Protein AF-A0A957NGY5-F1 (afdb_monomer)

Mean predicted aligned error: 12.96 Å

Solvent-accessible surface area (backbone atoms only — not comparable to full-atom values): 7485 Å² total; per-residue (Å²): 142,82,87,82,83,84,77,86,83,77,83,91,81,78,77,70,73,69,62,66,75,75,61,80,65,76,69,82,79,69,71,74,57,94,83,32,64,41,81,71,47,78,40,51,79,50,92,86,49,98,48,25,37,42,28,37,32,28,76,41,93,51,69,43,76,41,46,61,21,28,47,35,23,42,93,97,39,67,30,77,68,41,73,43,59,74,84,40,68,43,42,45,67,26,74,47,78,47,76,42,71,76,31,50,58,86,84,80,70,62,76,39,81,43,73,58,132

Foldseek 3Di:
DDDDDDDDDDDPPPPPVVVVVPPPPPDPQPQDDPPQKDFPDWAQDDPPDQWTKTKIFGQAQAKHFQAPKWKAFDDVDWDDIGRDDGPDIAGHRGMDMDTHHRRYDPPPTHMDIGTRD

Radius of gyration: 25.28 Å; Cα contacts (8 Å, |Δi|>4): 190; chains: 1; bounding box: 28×54×90 Å

Sequence (117 aa):
MTRAILRPLFTLLVLPLLLFLLTAQPAPASGPVPGEIFINEVLADPLTLSSEAVELYNATTGPIDLSGYWIDDIAAGGGTPQALPAGTVLAAGGHYVHQTNNLLNNGGDDVRLLSPD

pLDDT: mean 77.67, std 17.87, range [39.25, 97.38]

Nearest PDB structures (foldseek):
  3umn-assembly3_C  TM=6.481E-01  e=2.866E-02  Homo sapiens
  2kpw-assembly1_A  TM=6.444E-01  e=3.385E-02  Homo sapiens
  3jt0-assembly1_A  TM=6.410E-01  e=4.992E-02  Homo sapiens
  3jt0-assembly2_B  TM=6.627E-01  e=1.355E-01  Homo sapiens
  8cte-assembly1_X  TM=4.307E-01  e=1.740E+00  Homo sapiens

Secondary structure (DSSP, 8-state):
--PPPPPP-----S-SSSSGGG---PPP--PPPTTSEEEEEEESS-SS-SSEEEEEEE-SSS-EE-TT-EEESSTT-SS--EEPPTT-EE-TT-EEEEEESS-S-SSS---EEEPP-

Structure (mmCIF, N/CA/C/O backbone):
data_AF-A0A957NGY5-F1
#
_entry.id   AF-A0A957NGY5-F1
#
loop_
_atom_site.group_PDB
_atom_site.id
_atom_site.type_symbol
_atom_site.label_atom_id
_atom_site.label_alt_id
_atom_site.label_comp_id
_atom_site.label_asym_id
_atom_site.label_entity_id
_atom_site.label_seq_id
_atom_site.pdbx_PDB_ins_code
_atom_site.Cartn_x
_atom_site.Cartn_y
_atom_site.Cartn_z
_atom_site.occupancy
_atom_site.B_iso_or_equiv
_atom_site.auth_seq_id
_atom_site.auth_comp_id
_atom_site.auth_asym_id
_atom_site.auth_atom_id
_atom_site.pdbx_PDB_model_num
ATOM 1 N N . MET A 1 1 ? -15.340 38.005 71.214 1.00 49.22 1 MET A N 1
ATOM 2 C CA . MET A 1 1 ? -15.509 38.674 69.908 1.00 49.22 1 MET A CA 1
ATOM 3 C C . MET A 1 1 ? -14.536 38.036 68.929 1.00 49.22 1 MET A C 1
ATOM 5 O O . MET A 1 1 ? -13.352 38.316 69.024 1.00 49.22 1 MET A O 1
ATOM 9 N N . THR A 1 2 ? -15.004 37.163 68.034 1.00 39.25 2 THR A N 1
ATOM 10 C CA . THR A 1 2 ? -14.148 36.532 67.014 1.00 39.25 2 THR A CA 1
ATOM 11 C C . THR A 1 2 ? -14.924 36.523 65.703 1.00 39.25 2 THR A C 1
ATOM 13 O O . THR A 1 2 ? -15.937 35.839 65.594 1.00 39.25 2 THR A O 1
ATOM 16 N N . ARG A 1 3 ? -14.518 37.356 64.738 1.00 47.06 3 ARG A N 1
ATOM 17 C CA . ARG A 1 3 ? -15.134 37.418 63.403 1.00 47.06 3 ARG A CA 1
ATOM 18 C C . ARG A 1 3 ? -14.398 36.424 62.504 1.00 47.06 3 ARG A C 1
ATOM 20 O O . ARG A 1 3 ? -13.199 36.576 62.294 1.00 47.06 3 ARG A O 1
ATOM 27 N N . ALA A 1 4 ? -15.105 35.409 62.011 1.00 47.56 4 ALA A N 1
ATOM 28 C CA . ALA A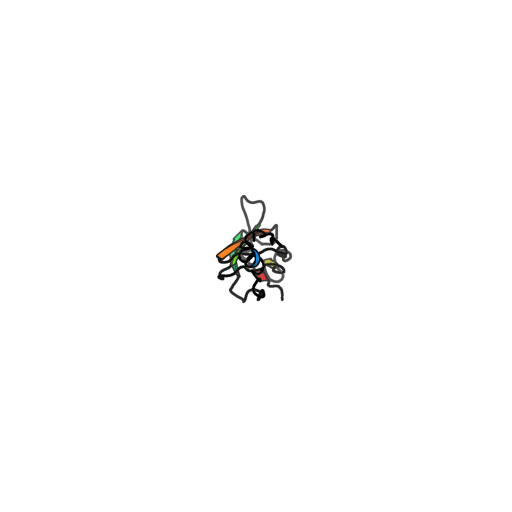 1 4 ? -14.583 34.458 61.036 1.00 47.56 4 ALA A CA 1
ATOM 29 C C . ALA A 1 4 ? -14.622 35.068 59.624 1.00 47.56 4 ALA A C 1
ATOM 31 O O . ALA A 1 4 ? -15.613 35.676 59.221 1.00 47.56 4 ALA A O 1
ATOM 32 N N . ILE A 1 5 ? -13.516 34.920 58.899 1.00 52.97 5 ILE A N 1
ATOM 33 C CA . ILE A 1 5 ? -13.301 35.391 57.529 1.00 52.97 5 ILE A CA 1
ATOM 34 C C . ILE A 1 5 ? -13.905 34.359 56.568 1.00 52.97 5 ILE A C 1
ATOM 36 O O . ILE A 1 5 ? -13.483 33.204 56.561 1.00 52.97 5 ILE A O 1
ATOM 40 N N . LEU A 1 6 ? -14.875 34.769 55.749 1.00 45.69 6 LEU A N 1
ATOM 41 C CA . LEU A 1 6 ? -15.425 33.950 54.667 1.00 45.69 6 LEU A CA 1
ATOM 42 C C . LEU A 1 6 ? -14.465 34.019 53.464 1.00 45.69 6 LEU A C 1
ATOM 44 O O . LEU A 1 6 ? -14.241 35.096 52.913 1.00 45.69 6 LEU A O 1
ATOM 48 N N . ARG A 1 7 ? -13.870 32.888 53.066 1.00 59.28 7 ARG A N 1
ATOM 49 C CA . ARG A 1 7 ? -13.093 32.772 51.818 1.00 59.28 7 ARG A CA 1
ATOM 50 C C . ARG A 1 7 ? -14.046 32.432 50.661 1.00 59.28 7 ARG A C 1
ATOM 52 O O . ARG A 1 7 ? -14.826 31.494 50.824 1.00 59.28 7 ARG A O 1
ATOM 59 N N . PRO A 1 8 ? -14.005 33.127 49.509 1.00 47.41 8 PRO A N 1
ATOM 60 C CA . PRO A 1 8 ? -14.845 32.775 48.371 1.00 47.41 8 PRO A CA 1
ATOM 61 C C . PRO A 1 8 ? -14.293 31.517 47.686 1.00 47.41 8 PRO A C 1
ATOM 63 O O . PRO A 1 8 ? -13.132 31.463 47.284 1.00 47.41 8 PRO A O 1
ATOM 66 N N . LEU A 1 9 ? -15.139 30.493 47.595 1.00 53.59 9 LEU A N 1
ATOM 67 C CA . LEU A 1 9 ? -14.883 29.234 46.905 1.00 53.59 9 LEU A CA 1
ATOM 68 C C . LEU A 1 9 ? -14.982 29.486 45.392 1.00 53.59 9 LEU A C 1
ATOM 70 O O . LEU A 1 9 ? -16.078 29.659 44.867 1.00 53.59 9 LEU A O 1
ATOM 74 N N . PHE A 1 10 ? -13.842 29.572 44.703 1.00 53.16 10 PHE A N 1
ATOM 75 C CA . PHE A 1 10 ? -13.795 29.698 43.244 1.00 53.16 10 PHE A CA 1
ATOM 76 C C . PHE A 1 10 ? -13.963 28.308 42.611 1.00 53.16 10 PHE A C 1
ATOM 78 O O . PHE A 1 10 ? -13.264 27.355 42.950 1.00 53.16 10 PHE A O 1
ATOM 85 N N . THR A 1 11 ? -14.946 28.211 41.730 1.00 53.94 11 THR A N 1
ATOM 86 C CA . THR A 1 11 ? -15.491 27.020 41.078 1.00 53.94 11 THR A CA 1
ATOM 87 C C . THR A 1 11 ? -14.434 26.184 40.348 1.00 53.94 11 THR A C 1
ATOM 89 O O . THR A 1 11 ? -13.850 26.628 39.363 1.00 53.94 11 THR A O 1
ATOM 92 N N . LEU A 1 12 ? -14.238 24.938 40.783 1.00 52.97 12 LEU A N 1
ATOM 93 C CA . LEU A 1 12 ? -13.411 23.933 40.107 1.00 52.97 12 LEU A CA 1
ATOM 94 C C . LEU A 1 12 ? -14.323 23.050 39.236 1.00 52.97 12 LEU A C 1
ATOM 96 O O . LEU A 1 12 ? -14.698 21.950 39.624 1.00 52.97 12 LEU A O 1
ATOM 100 N N . LEU A 1 13 ? -14.750 23.562 38.077 1.00 55.50 13 LEU A N 1
ATOM 101 C CA . LEU A 1 13 ? -15.596 22.815 37.134 1.00 55.50 13 LEU A CA 1
ATOM 102 C C . LEU A 1 13 ? -15.169 23.047 35.677 1.00 55.50 13 LEU A C 1
ATOM 104 O O . LEU A 1 13 ? -15.934 23.555 34.867 1.00 55.50 13 LEU A O 1
ATOM 108 N N . VAL A 1 14 ? -13.936 22.670 35.333 1.00 57.41 14 VAL A N 1
ATOM 109 C CA . VAL A 1 14 ? -13.510 22.532 33.921 1.00 57.41 14 VAL A CA 1
AT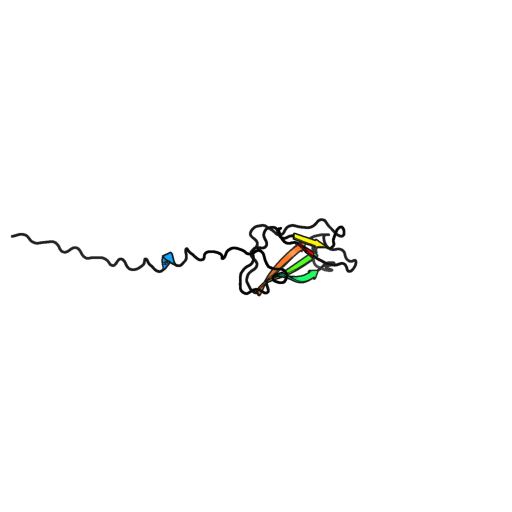OM 110 C C . VAL A 1 14 ? -12.763 21.208 33.682 1.00 57.41 14 VAL A C 1
ATOM 112 O O . VAL A 1 14 ? -12.164 21.003 32.635 1.00 57.41 14 VAL A O 1
ATOM 115 N N . LEU A 1 15 ? -12.784 20.277 34.644 1.00 53.78 15 LEU A N 1
ATOM 116 C CA . LEU A 1 15 ? -11.882 19.120 34.637 1.00 53.78 15 LEU A CA 1
ATOM 117 C C . LEU A 1 15 ? -12.472 17.719 34.357 1.00 53.78 15 LEU A C 1
ATOM 119 O O . LEU A 1 15 ? -11.758 16.764 34.644 1.00 53.78 15 LEU A O 1
ATOM 123 N N . PRO A 1 16 ? -13.675 17.511 33.771 1.00 52.69 16 PRO A N 1
ATOM 124 C CA . PRO A 1 16 ? -13.985 16.186 33.230 1.00 52.69 16 PRO A CA 1
ATOM 125 C C . PRO A 1 16 ? -13.913 16.111 31.697 1.00 52.69 16 PRO A C 1
ATOM 127 O O . PRO A 1 16 ? -13.771 15.014 31.169 1.00 52.69 16 PRO A O 1
ATOM 130 N N . LEU A 1 17 ? -13.946 17.230 30.958 1.00 49.94 17 LEU A N 1
ATOM 131 C CA . LEU A 1 17 ? -13.975 17.170 29.487 1.00 49.94 17 LEU A CA 1
ATOM 132 C C . LEU A 1 17 ? -12.590 16.930 28.858 1.00 49.94 17 LEU A C 1
ATOM 134 O O . LEU A 1 17 ? -12.498 16.386 27.763 1.00 49.94 17 LEU A O 1
ATOM 138 N N . LEU A 1 18 ? -11.507 17.258 29.570 1.00 49.28 18 LEU A N 1
ATOM 139 C CA . LEU A 1 18 ? -10.137 17.049 29.086 1.00 49.28 18 LEU A CA 1
ATOM 140 C C . LEU A 1 18 ? -9.616 15.617 29.321 1.00 49.28 18 LEU A C 1
ATOM 142 O O . LEU A 1 18 ? -8.617 15.230 28.725 1.00 49.28 18 LEU A O 1
ATOM 146 N N . LEU A 1 19 ? -10.294 14.806 30.145 1.00 49.00 19 LEU A N 1
ATOM 147 C CA . LEU A 1 19 ? -9.883 13.418 30.405 1.00 49.00 19 LEU A CA 1
ATOM 148 C C . LEU A 1 19 ? -10.452 12.422 29.375 1.00 49.00 19 LEU A C 1
ATOM 150 O O . LEU A 1 19 ? -9.924 11.324 29.226 1.00 49.00 19 LEU A O 1
ATOM 154 N N . PHE A 1 20 ? -11.479 12.814 28.612 1.00 51.16 20 PHE A N 1
ATOM 155 C CA . PHE A 1 20 ? -12.075 11.961 27.575 1.00 51.16 20 PHE A CA 1
ATOM 156 C C . PHE A 1 20 ? -11.277 11.951 26.257 1.00 51.16 20 PHE A C 1
ATOM 158 O O . PHE A 1 20 ? -11.412 11.020 25.473 1.00 51.16 20 PHE A O 1
ATOM 165 N N . LEU A 1 21 ? -10.395 12.936 26.029 1.00 49.00 21 LEU A N 1
ATOM 166 C CA . LEU A 1 21 ? -9.490 12.952 24.868 1.00 49.00 21 LEU A CA 1
ATOM 167 C C . LEU A 1 21 ? -8.204 12.128 25.064 1.00 49.00 21 LEU A C 1
ATOM 169 O O . LEU A 1 21 ? -7.444 11.983 24.112 1.00 49.00 21 LEU A O 1
ATOM 173 N N . LEU A 1 22 ? -7.950 11.572 26.257 1.00 50.50 22 LEU A N 1
ATOM 174 C CA . LEU A 1 22 ? -6.711 10.830 26.548 1.00 50.50 22 LEU A CA 1
ATOM 175 C C . LEU A 1 22 ? -6.869 9.299 26.500 1.00 50.50 22 LEU A C 1
ATOM 177 O O . LEU A 1 22 ? -5.916 8.576 26.766 1.00 50.50 22 LEU A O 1
ATOM 181 N N . THR A 1 23 ? -8.053 8.782 26.161 1.00 47.09 23 THR A N 1
ATOM 182 C CA . THR A 1 23 ? -8.285 7.327 26.076 1.00 47.09 23 THR A CA 1
ATOM 183 C C . THR A 1 23 ? -9.027 6.907 24.815 1.00 47.09 23 THR A C 1
ATOM 185 O O . THR A 1 23 ? -9.749 5.912 24.835 1.00 47.09 23 THR A O 1
ATOM 188 N N . ALA A 1 24 ? -8.801 7.583 23.679 1.00 52.91 24 ALA A N 1
ATOM 189 C CA . ALA A 1 24 ? -8.954 6.898 22.395 1.00 52.91 24 ALA A CA 1
ATOM 190 C C . ALA A 1 24 ? -7.890 5.789 22.347 1.00 52.91 24 ALA A C 1
ATOM 192 O O . ALA A 1 24 ? -6.824 5.942 21.761 1.00 52.91 24 ALA A O 1
ATOM 193 N N . GLN A 1 25 ? -8.140 4.717 23.096 1.00 57.62 25 GLN A N 1
ATOM 194 C CA . GLN A 1 25 ? -7.333 3.525 23.124 1.00 57.62 25 GLN A CA 1
ATOM 195 C C . GLN A 1 25 ? -7.476 2.947 21.722 1.00 57.62 25 GLN A C 1
ATOM 197 O O . GLN A 1 25 ? -8.604 2.600 21.352 1.00 57.62 25 GLN A O 1
ATOM 202 N N . PRO A 1 26 ? -6.402 2.893 20.914 1.00 56.94 26 PRO A N 1
ATOM 203 C CA . PRO A 1 26 ? -6.473 2.128 19.688 1.00 56.94 26 PRO A CA 1
ATOM 204 C C . PRO A 1 26 ? -6.935 0.728 20.092 1.00 56.94 26 PRO A C 1
ATOM 206 O O . PRO A 1 26 ? -6.388 0.127 21.023 1.00 56.94 26 PRO A O 1
ATOM 209 N N . ALA A 1 27 ? -8.014 0.258 19.463 1.00 59.69 27 ALA A N 1
ATOM 210 C CA . ALA A 1 27 ? -8.394 -1.140 19.572 1.00 59.69 27 ALA A CA 1
ATOM 211 C C . ALA A 1 27 ? -7.138 -1.978 19.280 1.00 59.69 27 ALA A C 1
ATOM 213 O O . ALA A 1 27 ? -6.307 -1.528 18.481 1.00 59.69 27 ALA A O 1
ATOM 214 N N . PRO A 1 28 ? -6.948 -3.140 19.934 1.00 51.44 28 PRO A N 1
ATOM 215 C CA . PRO A 1 28 ? -5.853 -4.021 19.561 1.00 51.44 28 PRO A CA 1
ATOM 216 C C . PRO A 1 28 ? -5.904 -4.180 18.043 1.00 51.44 28 PRO A C 1
ATOM 218 O O . PRO A 1 28 ? -6.946 -4.562 17.511 1.00 51.44 28 PRO A O 1
ATOM 221 N N . ALA A 1 29 ? -4.825 -3.785 17.366 1.00 54.47 29 ALA A N 1
ATOM 222 C CA . ALA A 1 29 ? -4.685 -3.957 15.935 1.00 54.47 29 ALA A CA 1
ATOM 223 C C . ALA A 1 29 ? -4.634 -5.466 15.690 1.00 54.47 29 ALA A C 1
ATOM 225 O O . ALA A 1 29 ? -3.572 -6.080 15.707 1.00 54.47 29 ALA A O 1
ATOM 226 N N . SER A 1 30 ? -5.800 -6.095 15.554 1.00 53.31 30 SER A N 1
ATOM 227 C CA . SER A 1 30 ? -5.897 -7.306 14.763 1.00 53.31 30 SER A CA 1
ATOM 228 C C . SER A 1 30 ? -5.407 -6.884 13.388 1.00 53.31 30 SER A C 1
ATOM 230 O O . SER A 1 30 ? -6.050 -6.049 12.751 1.00 53.31 30 SER A O 1
ATOM 232 N N . GLY A 1 31 ? -4.222 -7.359 12.994 1.00 54.22 31 GLY A N 1
ATOM 233 C CA . GLY A 1 31 ? -3.748 -7.178 11.628 1.00 54.22 31 GLY A CA 1
ATOM 234 C C . GLY A 1 31 ? -4.876 -7.579 10.678 1.00 54.22 31 GLY A C 1
ATOM 235 O O . GLY A 1 31 ? -5.627 -8.504 11.019 1.00 54.22 31 GLY A O 1
ATOM 236 N N . PRO A 1 32 ? -5.081 -6.855 9.570 1.00 55.28 32 PRO A N 1
ATOM 237 C CA . PRO A 1 32 ? -6.281 -7.046 8.795 1.00 55.28 32 PRO A CA 1
ATOM 238 C C . PRO A 1 32 ? -6.490 -8.493 8.393 1.00 55.28 32 PRO A C 1
ATOM 240 O O . PRO A 1 32 ? -5.593 -9.150 7.857 1.00 55.28 32 PRO A O 1
ATOM 243 N N . VAL A 1 33 ? -7.692 -8.988 8.671 1.00 63.16 33 VAL A N 1
ATOM 244 C CA . VAL A 1 33 ? -8.132 -10.308 8.228 1.00 63.16 33 VAL A CA 1
ATOM 245 C C . VAL A 1 33 ? -8.068 -10.329 6.692 1.00 63.16 33 VAL A C 1
ATOM 247 O O . VAL A 1 33 ? -8.352 -9.304 6.060 1.00 63.16 33 VAL A O 1
ATOM 250 N N . PRO A 1 34 ? -7.703 -11.455 6.045 1.00 63.53 34 PRO A N 1
ATOM 251 C CA . PRO A 1 34 ? -7.786 -11.559 4.592 1.00 63.53 34 PRO A CA 1
ATOM 252 C C . PRO A 1 34 ? -9.142 -11.053 4.075 1.00 63.53 34 PRO A C 1
ATOM 254 O O . PRO A 1 34 ? -10.190 -11.548 4.490 1.00 63.53 34 PRO A O 1
ATOM 257 N N . GLY A 1 35 ? -9.113 -10.050 3.193 1.00 69.62 35 GLY A N 1
ATOM 258 C CA . GLY A 1 35 ? -10.311 -9.371 2.682 1.00 69.62 35 GLY A CA 1
ATOM 259 C C . GLY A 1 35 ? -10.652 -8.022 3.332 1.00 69.62 35 GLY A C 1
ATOM 260 O O . GLY A 1 35 ? -11.705 -7.472 3.023 1.00 69.62 35 GLY A O 1
ATOM 261 N N . GLU A 1 36 ? -9.805 -7.470 4.203 1.00 86.69 36 GLU A N 1
ATOM 262 C CA . GLU A 1 36 ? -10.000 -6.122 4.771 1.00 86.69 36 GLU A CA 1
ATOM 263 C C . GLU A 1 36 ? -9.291 -5.007 3.982 1.00 86.69 36 GLU A C 1
ATOM 265 O O . GLU A 1 36 ? -9.830 -3.903 3.854 1.00 86.69 36 GLU A O 1
ATOM 270 N N . ILE A 1 37 ? -8.111 -5.306 3.423 1.00 92.38 37 ILE A N 1
ATOM 271 C CA . ILE A 1 37 ? -7.391 -4.432 2.489 1.00 92.38 37 ILE A CA 1
ATOM 272 C C . ILE A 1 37 ? -7.481 -5.026 1.084 1.00 92.38 37 ILE A C 1
ATOM 274 O O . ILE A 1 37 ? -7.183 -6.204 0.880 1.00 92.38 37 ILE A O 1
ATOM 278 N N . PHE A 1 38 ? -7.827 -4.187 0.114 1.00 93.12 38 PHE A N 1
ATOM 279 C CA . PHE A 1 38 ? -7.866 -4.530 -1.303 1.00 93.12 38 PHE A CA 1
ATOM 280 C C . PHE A 1 38 ? -6.816 -3.744 -2.076 1.00 93.12 38 PHE A C 1
ATOM 282 O O . PHE A 1 38 ? -6.589 -2.573 -1.784 1.00 93.12 38 PHE A O 1
ATOM 289 N N . ILE A 1 39 ? -6.228 -4.360 -3.099 1.00 93.25 39 ILE A N 1
ATOM 290 C CA . ILE A 1 39 ? -5.565 -3.610 -4.168 1.00 93.25 39 ILE A CA 1
ATOM 291 C C . ILE A 1 39 ? -6.681 -3.034 -5.045 1.00 93.25 39 ILE A C 1
ATOM 293 O O . ILE A 1 39 ? -7.433 -3.793 -5.655 1.00 93.25 39 ILE A O 1
ATOM 297 N N . ASN A 1 40 ? -6.830 -1.711 -5.044 1.00 94.94 40 ASN A N 1
ATOM 298 C CA . ASN A 1 40 ? -7.890 -1.015 -5.770 1.00 94.94 40 ASN A CA 1
ATOM 299 C C . ASN A 1 40 ? -7.455 -0.639 -7.191 1.00 94.94 40 ASN A C 1
ATOM 301 O O . ASN A 1 40 ? -8.201 -0.859 -8.141 1.00 94.94 40 ASN A O 1
ATOM 305 N N . GLU A 1 41 ? -6.235 -0.117 -7.343 1.00 92.88 41 GLU A N 1
ATOM 306 C CA . GLU A 1 41 ? -5.682 0.289 -8.638 1.00 92.88 41 GLU A CA 1
ATOM 307 C C . GLU A 1 41 ? -4.208 -0.099 -8.759 1.00 92.88 41 GLU A C 1
ATOM 309 O O . GLU A 1 41 ? -3.467 -0.127 -7.774 1.00 92.88 41 GLU A O 1
ATOM 314 N N . VAL A 1 42 ? -3.779 -0.378 -9.990 1.00 91.06 42 VAL A N 1
ATOM 315 C CA . VAL A 1 42 ? -2.388 -0.676 -10.338 1.00 91.06 42 VAL A CA 1
ATOM 316 C C . VAL A 1 42 ? -2.010 0.135 -11.571 1.00 91.06 42 VAL A C 1
ATOM 318 O O . VAL A 1 42 ? -2.718 0.127 -12.579 1.00 91.06 42 VAL A O 1
ATOM 321 N N . LEU A 1 43 ? -0.868 0.809 -11.496 1.00 90.44 43 LEU A N 1
ATOM 322 C CA . LEU A 1 43 ? -0.265 1.568 -12.579 1.00 90.44 43 LEU A CA 1
ATOM 323 C C . LEU A 1 43 ? 1.149 1.033 -12.828 1.00 90.44 43 LEU A C 1
ATOM 325 O O . LEU A 1 43 ? 2.099 1.485 -12.195 1.00 90.44 43 LEU A O 1
ATOM 329 N N . ALA A 1 44 ? 1.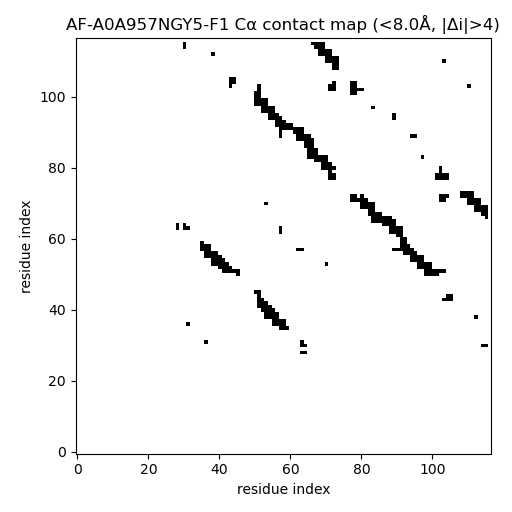267 0.063 -13.736 1.00 86.94 44 ALA A N 1
ATOM 330 C CA . ALA A 1 44 ? 2.529 -0.620 -14.039 1.00 86.94 44 ALA A CA 1
ATOM 331 C C . ALA A 1 44 ? 3.368 0.057 -15.142 1.00 86.94 44 ALA A C 1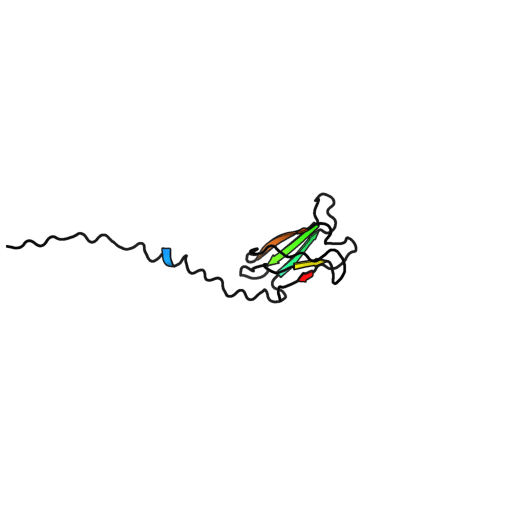
ATOM 333 O O . ALA A 1 44 ? 4.587 0.025 -15.091 1.00 86.94 44 ALA A O 1
ATOM 334 N N . ASP A 1 45 ? 2.738 0.688 -16.139 1.00 83.94 45 ASP A N 1
ATOM 335 C CA . ASP A 1 45 ? 3.448 1.351 -17.250 1.00 83.94 45 ASP A CA 1
ATOM 336 C C . ASP A 1 45 ? 2.894 2.767 -17.486 1.00 83.94 45 ASP A C 1
ATOM 338 O O . ASP A 1 45 ? 2.070 3.006 -18.379 1.00 83.94 45 ASP A O 1
ATOM 342 N N . PRO A 1 46 ? 3.242 3.725 -16.612 1.00 78.44 46 PRO A N 1
ATOM 343 C CA . PRO A 1 46 ? 2.773 5.091 -16.749 1.00 78.44 46 PRO A CA 1
ATOM 344 C C . PRO A 1 46 ? 3.428 5.811 -17.936 1.00 78.44 46 PRO A C 1
ATOM 346 O O . PRO A 1 46 ? 4.612 6.129 -17.928 1.00 78.44 46 PRO A O 1
ATOM 349 N N . LEU A 1 47 ? 2.616 6.214 -18.917 1.00 72.56 47 LEU A N 1
ATOM 350 C CA . LEU A 1 47 ? 3.084 7.010 -20.063 1.00 72.56 47 LEU A CA 1
ATOM 351 C C . LEU A 1 47 ? 3.604 8.408 -19.678 1.00 72.56 47 LEU A C 1
ATOM 353 O O . LEU A 1 47 ? 4.420 8.988 -20.392 1.00 72.56 47 LEU A O 1
ATOM 357 N N . THR A 1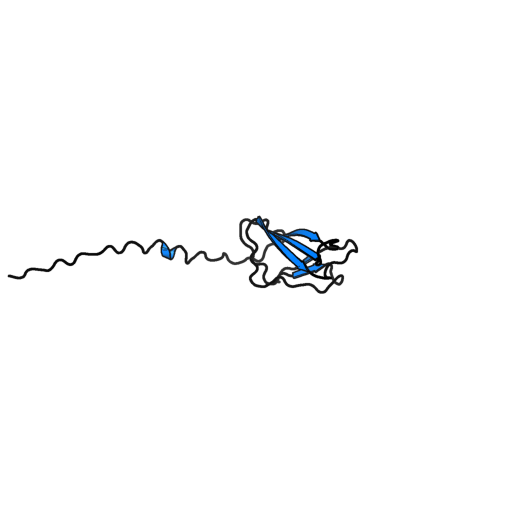 48 ? 3.077 8.989 -18.594 1.00 65.69 48 THR A N 1
ATOM 358 C CA . THR A 1 48 ? 3.321 10.393 -18.204 1.00 65.69 48 THR A CA 1
ATOM 359 C C . THR A 1 48 ? 3.813 10.571 -16.772 1.00 65.69 48 THR A C 1
ATOM 361 O O . THR A 1 48 ? 4.280 11.654 -16.427 1.00 65.69 48 THR A O 1
ATOM 364 N N . LEU A 1 49 ? 3.670 9.552 -15.924 1.00 62.31 49 LEU A N 1
ATOM 365 C CA . LEU A 1 49 ? 4.194 9.563 -14.561 1.00 62.31 49 LEU A CA 1
ATOM 366 C C . LEU A 1 49 ? 5.538 8.839 -14.570 1.00 62.31 49 LEU A C 1
ATOM 368 O O . LEU A 1 49 ? 5.694 7.820 -15.223 1.00 62.31 49 LEU A O 1
ATOM 372 N N . SER A 1 50 ? 6.527 9.380 -13.867 1.00 71.56 50 SER A N 1
ATOM 373 C CA . SER A 1 50 ? 7.869 8.792 -13.808 1.00 71.56 50 SER A CA 1
ATOM 374 C C . SER A 1 50 ? 7.973 7.591 -12.860 1.00 71.56 50 SER A C 1
ATOM 376 O O . SER A 1 50 ? 9.080 7.112 -12.642 1.00 71.56 50 SER A O 1
ATOM 378 N N . SER A 1 51 ? 6.859 7.160 -12.258 1.00 83.38 51 SER A N 1
ATOM 379 C CA . SER A 1 51 ? 6.803 6.116 -11.233 1.00 83.38 51 SER A CA 1
ATOM 380 C C . SER A 1 51 ? 5.530 5.283 -11.359 1.00 83.38 51 SER A C 1
ATOM 382 O O . SER A 1 51 ? 4.438 5.838 -11.523 1.00 83.38 51 SER A O 1
ATOM 384 N N . GLU A 1 52 ? 5.685 3.975 -11.214 1.00 90.25 52 GLU A N 1
ATOM 385 C CA . GLU A 1 52 ? 4.615 3.000 -11.016 1.00 90.25 52 GLU A CA 1
ATOM 386 C C . GLU A 1 52 ? 3.847 3.276 -9.716 1.00 90.25 52 GLU A C 1
ATOM 388 O O . GLU A 1 52 ? 4.338 3.969 -8.815 1.00 90.25 52 GLU A O 1
ATOM 393 N N . ALA A 1 53 ? 2.639 2.728 -9.588 1.00 92.00 53 ALA A N 1
ATOM 394 C CA . ALA A 1 53 ? 1.876 2.847 -8.353 1.00 92.00 53 ALA A CA 1
ATOM 395 C C . ALA A 1 53 ? 0.945 1.662 -8.089 1.00 92.00 53 ALA A C 1
ATOM 397 O O . ALA A 1 53 ? 0.396 1.065 -9.013 1.00 92.00 53 ALA A O 1
ATOM 398 N N . VAL A 1 54 ? 0.723 1.386 -6.805 1.00 94.06 54 VAL A N 1
ATOM 399 C CA . VAL A 1 54 ? -0.319 0.477 -6.315 1.00 94.06 54 VAL A CA 1
ATOM 400 C C . VAL A 1 54 ? -1.171 1.230 -5.303 1.00 94.06 54 VAL A C 1
ATOM 402 O O . VAL A 1 54 ? -0.645 1.795 -4.341 1.00 94.06 54 VAL A O 1
ATOM 405 N N . GLU A 1 55 ? -2.483 1.254 -5.513 1.00 95.56 55 GLU A N 1
ATOM 406 C CA . GLU A 1 55 ? -3.440 1.819 -4.568 1.00 95.56 55 GLU A CA 1
ATOM 407 C C . GLU A 1 55 ? -4.074 0.720 -3.715 1.00 95.56 55 GLU A C 1
ATOM 409 O O . GLU A 1 55 ? -4.561 -0.289 -4.226 1.00 95.56 55 GLU A O 1
ATOM 414 N N . LEU A 1 56 ? -4.108 0.952 -2.407 1.00 97.06 56 LEU A N 1
ATOM 415 C CA . LEU A 1 56 ? -4.764 0.109 -1.421 1.00 97.06 56 LEU A CA 1
ATOM 416 C C . LEU A 1 56 ? -6.045 0.769 -0.916 1.00 97.06 56 LEU A C 1
ATOM 418 O O . LEU A 1 56 ? -6.046 1.966 -0.639 1.00 97.06 56 LEU A O 1
ATOM 422 N N . TYR A 1 57 ? -7.093 -0.026 -0.715 1.00 96.25 57 TYR A N 1
ATOM 423 C CA . TYR A 1 57 ? -8.378 0.387 -0.152 1.00 96.25 57 TYR A CA 1
ATOM 424 C C . TYR A 1 57 ? -8.699 -0.397 1.123 1.00 96.25 57 TYR A C 1
ATOM 426 O O . TYR A 1 57 ? -8.629 -1.626 1.137 1.00 96.25 57 TYR A O 1
ATOM 434 N N . ASN A 1 58 ? -9.086 0.311 2.185 1.00 95.94 58 ASN A N 1
ATOM 435 C CA . ASN A 1 58 ? -9.569 -0.285 3.431 1.00 95.94 58 ASN A CA 1
ATOM 436 C C . ASN A 1 58 ? -11.101 -0.359 3.422 1.00 95.94 58 ASN A C 1
ATOM 438 O O . ASN A 1 58 ? -11.773 0.659 3.592 1.00 95.94 58 ASN A O 1
ATOM 442 N N . ALA A 1 59 ? -11.654 -1.564 3.295 1.00 94.00 59 ALA A N 1
ATOM 443 C CA . ALA A 1 59 ? -13.103 -1.782 3.262 1.00 94.00 59 ALA A CA 1
ATOM 444 C C . ALA A 1 59 ? -13.765 -1.839 4.650 1.00 94.00 59 ALA A C 1
ATOM 446 O O . ALA A 1 59 ? -14.981 -2.016 4.760 1.00 94.00 59 ALA A O 1
ATOM 447 N N . THR A 1 60 ? -12.983 -1.733 5.722 1.00 92.19 60 THR A N 1
ATOM 448 C CA . THR A 1 60 ? -13.485 -1.829 7.093 1.00 92.19 60 THR A CA 1
ATOM 449 C C . THR A 1 60 ? -14.026 -0.492 7.599 1.00 92.19 60 THR A C 1
ATOM 451 O O . THR A 1 60 ? -13.839 0.573 7.007 1.00 92.19 60 THR A O 1
ATOM 454 N N . THR A 1 61 ? -14.690 -0.537 8.755 1.00 94.00 61 THR A N 1
ATOM 455 C CA . THR A 1 61 ? -15.180 0.653 9.465 1.00 94.00 61 THR A CA 1
ATOM 456 C C . THR A 1 61 ? -14.157 1.241 10.444 1.00 94.00 61 THR A C 1
ATOM 458 O O . THR A 1 61 ? -14.492 2.172 11.176 1.00 94.00 61 THR A O 1
ATOM 461 N N . GLY A 1 62 ? -12.936 0.696 10.507 1.00 91.56 62 GLY A N 1
ATOM 462 C CA . GLY A 1 62 ? -11.872 1.130 11.417 1.00 91.56 62 GLY A CA 1
ATOM 463 C C . GLY A 1 62 ? -10.574 1.481 10.680 1.00 91.56 62 GLY A C 1
ATOM 464 O O . GLY A 1 62 ? -10.406 1.110 9.521 1.00 91.56 62 GLY A O 1
ATOM 465 N N . PRO A 1 63 ? -9.654 2.232 11.311 1.00 93.88 63 PRO A N 1
ATOM 466 C CA . PRO A 1 63 ? -8.327 2.442 10.749 1.00 93.88 63 PRO A CA 1
ATOM 467 C C . PRO A 1 63 ? -7.495 1.154 10.813 1.00 93.88 63 PRO A C 1
ATOM 469 O O . PRO A 1 63 ? -7.608 0.384 11.766 1.00 93.88 63 PRO A O 1
ATOM 472 N N . ILE A 1 64 ? -6.623 0.973 9.827 1.00 93.06 64 ILE A N 1
ATOM 473 C CA . ILE A 1 64 ? -5.690 -0.147 9.712 1.00 93.06 64 ILE A CA 1
ATOM 474 C C . ILE A 1 64 ? -4.258 0.397 9.717 1.00 93.06 64 ILE A C 1
ATOM 476 O O . ILE A 1 64 ? -3.956 1.341 8.990 1.00 93.06 64 ILE A O 1
ATOM 480 N N . ASP A 1 65 ? -3.370 -0.207 10.504 1.00 93.81 65 ASP A N 1
ATOM 481 C CA . ASP A 1 65 ? -1.931 0.059 10.434 1.00 93.81 65 ASP A CA 1
ATOM 482 C C . ASP A 1 65 ? -1.296 -0.815 9.342 1.00 93.81 65 ASP A C 1
ATOM 484 O O . ASP A 1 65 ? -1.393 -2.041 9.384 1.00 93.81 65 ASP A O 1
ATOM 488 N N . LEU A 1 66 ? -0.669 -0.175 8.355 1.00 93.38 66 LEU A N 1
ATOM 489 C CA . LEU A 1 66 ? 0.022 -0.824 7.238 1.00 93.38 66 LEU A CA 1
ATOM 490 C C . LEU A 1 66 ? 1.504 -1.100 7.540 1.00 93.38 66 LEU A C 1
ATOM 492 O O . LEU A 1 66 ? 2.251 -1.538 6.663 1.00 93.38 66 LEU A O 1
ATOM 496 N N . SER A 1 67 ? 1.964 -0.847 8.764 1.00 92.19 67 SER A N 1
ATOM 497 C CA . SER A 1 67 ? 3.333 -1.153 9.174 1.00 92.19 67 SER A CA 1
ATOM 498 C C . SER A 1 67 ? 3.645 -2.637 9.001 1.00 92.19 67 SER A C 1
ATOM 500 O O . SER A 1 67 ? 2.936 -3.500 9.509 1.00 92.19 67 SER A O 1
ATOM 502 N N . GLY A 1 68 ? 4.743 -2.933 8.305 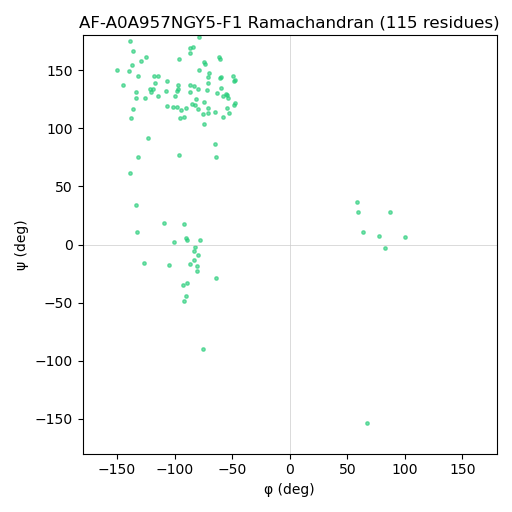1.00 91.31 68 GLY A N 1
ATOM 503 C CA . GLY A 1 68 ? 5.188 -4.307 8.070 1.00 91.31 68 GLY A CA 1
ATOM 504 C C . GLY A 1 68 ? 4.504 -5.013 6.898 1.00 91.31 68 GLY A C 1
ATOM 505 O O . GLY A 1 68 ? 4.908 -6.127 6.579 1.00 91.31 68 GLY A O 1
ATOM 506 N N . TYR A 1 69 ? 3.538 -4.375 6.228 1.00 93.56 69 TYR A N 1
ATOM 507 C CA . TYR A 1 69 ? 3.013 -4.846 4.946 1.00 93.56 69 TYR A CA 1
ATOM 508 C C . TYR A 1 69 ? 4.016 -4.605 3.819 1.00 93.56 69 TYR A C 1
ATOM 510 O O . TYR A 1 69 ? 4.838 -3.686 3.893 1.00 93.56 69 TYR A O 1
ATOM 518 N N . TRP A 1 70 ? 3.921 -5.404 2.758 1.00 94.62 70 TRP A N 1
ATOM 519 C CA . TRP A 1 70 ? 4.761 -5.268 1.568 1.00 94.62 70 TRP A CA 1
ATOM 520 C C . TRP A 1 70 ? 3.930 -5.311 0.290 1.00 94.62 70 TRP A C 1
ATOM 522 O O . TRP A 1 70 ? 2.954 -6.056 0.207 1.00 94.62 70 TRP A O 1
ATOM 532 N N . ILE A 1 71 ? 4.353 -4.537 -0.706 1.00 94.06 71 ILE A N 1
ATOM 533 C CA . ILE A 1 71 ? 3.887 -4.646 -2.088 1.00 94.06 71 ILE A CA 1
ATOM 534 C C . ILE A 1 71 ? 4.885 -5.488 -2.859 1.00 94.06 71 ILE A C 1
ATOM 536 O O . ILE A 1 71 ? 6.097 -5.284 -2.769 1.00 94.06 71 ILE A O 1
ATOM 540 N N . ASP A 1 72 ? 4.358 -6.421 -3.625 1.00 92.50 72 ASP A N 1
ATOM 541 C CA . ASP A 1 72 ? 5.124 -7.263 -4.516 1.00 92.50 72 ASP A CA 1
ATOM 542 C C . ASP A 1 72 ? 4.402 -7.399 -5.856 1.00 92.50 72 ASP A C 1
ATOM 544 O O . ASP A 1 72 ? 3.183 -7.249 -5.919 1.00 92.50 72 ASP A O 1
ATOM 548 N N . ASP A 1 73 ? 5.160 -7.674 -6.910 1.00 89.25 73 ASP A N 1
ATOM 549 C CA . ASP A 1 73 ? 4.617 -8.020 -8.223 1.00 89.25 73 ASP A CA 1
ATOM 550 C C . ASP A 1 73 ? 4.110 -9.469 -8.140 1.00 89.25 73 ASP A C 1
ATOM 552 O O . ASP A 1 73 ? 3.025 -9.735 -7.622 1.00 89.25 73 ASP A O 1
ATOM 556 N N . ILE A 1 74 ? 4.962 -10.448 -8.445 1.00 86.06 74 ILE A N 1
ATOM 557 C CA . ILE A 1 74 ? 4.623 -11.871 -8.391 1.00 86.06 74 ILE A CA 1
ATOM 558 C C . ILE A 1 74 ? 5.657 -12.667 -7.591 1.00 86.06 74 ILE A C 1
ATOM 560 O O . ILE A 1 74 ? 6.821 -12.301 -7.458 1.00 86.06 74 ILE A O 1
ATOM 564 N N . ALA A 1 75 ? 5.247 -13.832 -7.085 1.00 82.56 75 ALA A N 1
ATOM 565 C CA . ALA A 1 75 ? 6.156 -14.759 -6.421 1.00 82.56 75 ALA A CA 1
ATOM 566 C C . ALA A 1 75 ? 7.372 -15.081 -7.299 1.00 82.56 75 ALA A C 1
ATOM 568 O O . ALA A 1 75 ? 7.243 -15.764 -8.312 1.00 82.56 75 ALA A O 1
ATOM 569 N N . ALA A 1 76 ? 8.554 -14.640 -6.858 1.00 77.19 76 ALA A N 1
ATOM 570 C CA . ALA A 1 76 ? 9.821 -14.863 -7.553 1.00 77.19 76 ALA A CA 1
ATOM 571 C C . ALA A 1 76 ? 9.876 -14.293 -8.992 1.00 77.19 76 ALA A C 1
ATOM 573 O O . ALA A 1 76 ? 10.637 -14.803 -9.818 1.00 77.19 76 ALA A O 1
ATOM 574 N N . GLY A 1 77 ? 9.113 -13.234 -9.275 1.00 77.44 77 GLY A N 1
ATOM 575 C CA . GLY A 1 77 ? 9.185 -12.444 -10.508 1.00 77.44 77 GLY A CA 1
ATOM 576 C C . GLY A 1 77 ? 9.057 -10.946 -10.213 1.00 77.44 77 GLY A C 1
ATOM 577 O O . GLY A 1 77 ? 8.865 -10.563 -9.065 1.00 77.44 77 GLY A O 1
ATOM 578 N N . GLY A 1 78 ? 9.213 -10.103 -11.234 1.00 81.38 78 GLY A N 1
ATOM 579 C CA . GLY A 1 78 ? 9.217 -8.648 -11.054 1.00 81.38 78 GLY A CA 1
ATOM 580 C C . GLY A 1 78 ? 10.417 -8.114 -10.264 1.00 81.38 78 GLY A C 1
ATOM 581 O O . GLY A 1 78 ? 11.516 -8.685 -10.287 1.00 81.38 78 GLY A O 1
ATOM 582 N N . GLY A 1 79 ? 10.218 -6.969 -9.607 1.00 85.00 79 GLY A N 1
ATOM 583 C CA . GLY A 1 79 ? 11.201 -6.345 -8.722 1.00 85.00 79 GLY A CA 1
ATOM 584 C C . GLY A 1 79 ? 11.274 -6.984 -7.332 1.00 85.00 79 GLY A C 1
ATOM 585 O O . GLY A 1 79 ? 10.562 -7.921 -6.997 1.00 85.00 79 GLY A O 1
ATOM 586 N N . THR A 1 80 ? 12.176 -6.474 -6.487 1.00 90.00 80 THR A N 1
ATOM 587 C CA . THR A 1 80 ? 12.230 -6.916 -5.082 1.00 90.00 80 THR A CA 1
ATOM 588 C C . THR A 1 80 ? 11.016 -6.362 -4.331 1.00 90.00 80 THR A C 1
ATOM 590 O O . THR A 1 80 ? 10.808 -5.150 -4.430 1.00 90.00 80 THR A O 1
ATOM 593 N N . PRO A 1 81 ? 10.288 -7.176 -3.535 1.00 92.62 81 PRO A N 1
ATOM 594 C CA . PRO A 1 81 ? 9.184 -6.692 -2.714 1.00 92.62 81 PRO A CA 1
ATOM 595 C C . PRO A 1 81 ? 9.559 -5.441 -1.918 1.00 92.62 81 PRO A C 1
ATOM 597 O 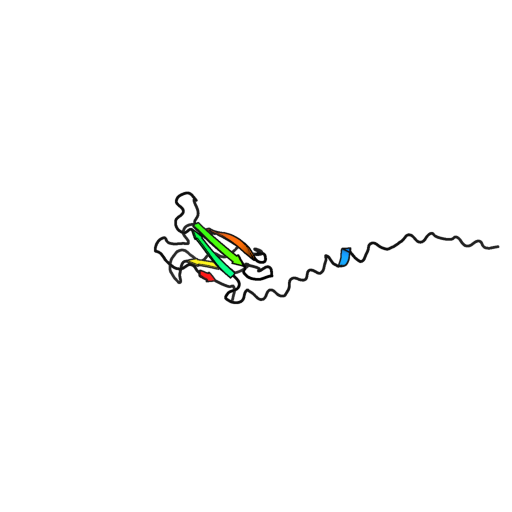O . PRO A 1 81 ? 10.667 -5.340 -1.377 1.00 92.62 81 PRO A O 1
ATOM 600 N N . GLN A 1 82 ? 8.627 -4.501 -1.799 1.00 94.06 82 GLN A N 1
ATOM 601 C CA . GLN A 1 82 ? 8.842 -3.230 -1.113 1.00 94.06 82 GLN A CA 1
ATOM 602 C C . GLN A 1 82 ? 7.975 -3.106 0.132 1.00 94.06 82 GLN A C 1
ATOM 604 O O . GLN A 1 82 ? 6.759 -3.266 0.078 1.00 94.06 82 GLN A O 1
ATOM 609 N N . ALA A 1 83 ? 8.607 -2.785 1.259 1.00 94.38 83 ALA A N 1
ATOM 610 C CA . ALA A 1 83 ? 7.905 -2.547 2.511 1.00 94.38 83 ALA A CA 1
ATOM 611 C C . ALA A 1 83 ? 7.126 -1.229 2.459 1.00 94.38 83 ALA A C 1
ATOM 613 O O . ALA A 1 83 ? 7.645 -0.197 2.019 1.00 94.38 83 ALA A O 1
ATOM 614 N N . LEU A 1 84 ? 5.910 -1.243 2.998 1.00 94.69 84 LEU A N 1
ATOM 615 C CA . LEU A 1 84 ? 5.165 -0.023 3.260 1.00 94.69 84 LEU A CA 1
ATOM 616 C C . LEU A 1 84 ? 5.798 0.743 4.435 1.00 94.69 84 LEU A C 1
ATOM 618 O O . LEU A 1 84 ? 6.294 0.124 5.385 1.00 94.69 84 LEU A O 1
ATOM 622 N N . PRO A 1 85 ? 5.807 2.090 4.404 1.00 94.94 85 PRO A N 1
ATOM 623 C CA . PRO A 1 85 ? 6.425 2.879 5.463 1.00 94.94 85 PRO A CA 1
ATOM 624 C C . PRO A 1 85 ? 5.788 2.606 6.830 1.00 94.94 85 PRO A C 1
ATOM 626 O O . PRO A 1 85 ? 4.563 2.608 6.969 1.00 94.94 85 PRO A O 1
ATOM 629 N N . ALA A 1 86 ? 6.618 2.428 7.858 1.00 92.62 86 ALA A N 1
ATOM 630 C CA . ALA A 1 86 ? 6.143 2.257 9.227 1.00 92.62 86 ALA A CA 1
ATOM 631 C C . ALA A 1 86 ? 5.353 3.487 9.711 1.00 92.62 86 ALA A C 1
ATOM 633 O O . ALA A 1 86 ? 5.699 4.629 9.402 1.00 92.62 86 ALA A O 1
ATOM 634 N N . GLY A 1 87 ? 4.301 3.244 10.491 1.00 90.50 87 GLY A N 1
ATOM 635 C CA . GLY A 1 87 ? 3.362 4.258 10.969 1.00 90.50 87 GLY A CA 1
ATOM 636 C C . GLY A 1 87 ? 2.339 4.717 9.926 1.00 90.50 87 GLY A C 1
ATOM 637 O O . GLY A 1 87 ? 1.598 5.665 10.189 1.00 90.50 87 GLY A O 1
ATOM 638 N N . THR A 1 88 ? 2.282 4.084 8.750 1.00 93.88 88 THR A N 1
ATOM 639 C CA . THR A 1 88 ? 1.244 4.374 7.755 1.00 93.88 88 THR A CA 1
ATOM 640 C C . THR A 1 88 ? -0.095 3.837 8.249 1.00 93.88 88 THR A C 1
ATOM 642 O O . THR A 1 88 ? -0.289 2.630 8.327 1.00 93.88 88 THR A O 1
ATOM 645 N N . VAL A 1 89 ? -1.036 4.735 8.543 1.00 94.44 89 VAL A N 1
ATOM 646 C CA . VAL A 1 89 ? -2.393 4.372 8.965 1.00 94.44 89 VAL A CA 1
ATOM 647 C C . VAL A 1 89 ? -3.377 4.649 7.837 1.00 94.44 89 VAL A C 1
ATOM 649 O O . VAL A 1 89 ? -3.558 5.795 7.421 1.00 94.44 89 VAL A O 1
ATOM 652 N N . LEU A 1 90 ? -4.048 3.600 7.375 1.00 94.69 90 LEU A N 1
ATOM 653 C CA . LEU A 1 90 ? -5.099 3.664 6.373 1.00 94.69 90 LEU A CA 1
ATOM 654 C C . LEU A 1 90 ? -6.460 3.803 7.060 1.00 94.69 90 LEU A C 1
ATOM 656 O O . LEU A 1 90 ? -6.947 2.876 7.708 1.00 94.69 90 LEU A O 1
ATOM 660 N N . ALA A 1 91 ? -7.075 4.980 6.940 1.00 95.69 91 ALA A N 1
ATOM 661 C CA . ALA A 1 91 ? -8.369 5.267 7.557 1.00 95.69 91 ALA A CA 1
ATOM 662 C C . ALA A 1 91 ? -9.482 4.326 7.052 1.00 95.69 91 ALA A C 1
ATOM 664 O O . ALA A 1 91 ? -9.370 3.746 5.974 1.00 95.69 91 ALA A O 1
ATOM 665 N N . ALA A 1 92 ? -10.567 4.206 7.820 1.00 95.12 92 ALA A N 1
ATOM 666 C CA . ALA A 1 92 ? -11.762 3.461 7.419 1.00 95.12 92 ALA A CA 1
ATOM 667 C C . ALA A 1 92 ? -12.314 3.979 6.081 1.00 95.12 92 ALA A C 1
ATOM 669 O O . ALA A 1 92 ? -12.502 5.189 5.930 1.00 95.12 92 ALA A O 1
ATOM 670 N N . GLY A 1 93 ? -12.562 3.088 5.117 1.00 95.19 93 GLY A N 1
ATOM 671 C CA . GLY A 1 93 ? -12.979 3.477 3.765 1.00 95.19 93 GLY A CA 1
ATOM 672 C C . GLY A 1 93 ? -11.935 4.292 2.989 1.00 95.19 93 GLY A C 1
ATOM 673 O O . GLY A 1 93 ? -12.274 4.896 1.975 1.00 95.19 93 GLY A O 1
ATOM 674 N N . GLY A 1 94 ? -10.704 4.391 3.496 1.00 96.94 94 GLY A N 1
ATOM 675 C CA . GLY A 1 94 ? -9.646 5.223 2.940 1.00 96.94 94 GLY A CA 1
ATOM 676 C C . GLY A 1 94 ? -8.841 4.521 1.853 1.00 96.94 94 GLY A C 1
ATOM 677 O O . GLY A 1 94 ? -8.861 3.295 1.737 1.00 96.94 94 GLY A O 1
ATOM 678 N N . HIS A 1 95 ? -8.087 5.331 1.107 1.00 97.38 95 HIS A N 1
ATOM 679 C CA . HIS A 1 95 ? -7.159 4.890 0.071 1.00 97.38 95 HIS A CA 1
ATOM 680 C C . HIS A 1 95 ? -5.723 5.300 0.417 1.00 97.38 95 HIS A C 1
ATOM 682 O O . HIS A 1 95 ? -5.495 6.365 1.000 1.00 97.38 95 HIS A O 1
ATOM 688 N N . TYR A 1 96 ? -4.756 4.462 0.053 1.00 96.38 96 TYR A N 1
ATOM 689 C CA . TYR A 1 96 ? -3.329 4.756 0.157 1.00 96.38 96 TYR A CA 1
ATOM 690 C C . TYR A 1 96 ? -2.625 4.371 -1.138 1.00 96.38 96 TYR A C 1
ATOM 692 O O . TYR A 1 96 ? -2.721 3.230 -1.575 1.00 96.38 96 TYR A O 1
ATOM 700 N N . VAL A 1 97 ? -1.887 5.313 -1.722 1.00 95.31 97 VAL A N 1
ATOM 701 C CA . VAL A 1 97 ? -1.120 5.092 -2.950 1.00 95.31 97 VAL A CA 1
ATOM 702 C C . VAL A 1 97 ? 0.347 4.892 -2.596 1.00 95.31 97 VAL A C 1
ATOM 704 O O . VAL A 1 97 ? 0.998 5.800 -2.071 1.00 95.31 97 VAL A O 1
ATOM 707 N N . HIS A 1 98 ? 0.874 3.716 -2.920 1.00 94.88 98 HIS A N 1
ATOM 708 C CA . HIS A 1 98 ?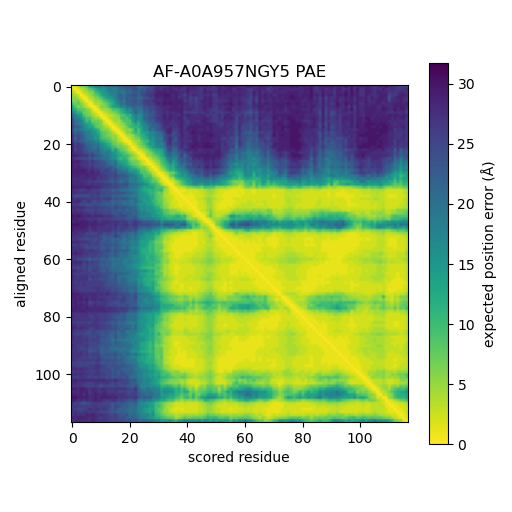 2.296 3.427 -2.850 1.00 94.88 98 HIS A CA 1
ATOM 709 C C . HIS A 1 98 ? 2.937 3.665 -4.216 1.00 94.88 98 HIS A C 1
ATOM 711 O O . HIS A 1 98 ? 2.612 2.976 -5.180 1.00 94.88 98 HIS A O 1
ATOM 717 N N . GLN A 1 99 ? 3.841 4.640 -4.301 1.00 93.44 99 GLN A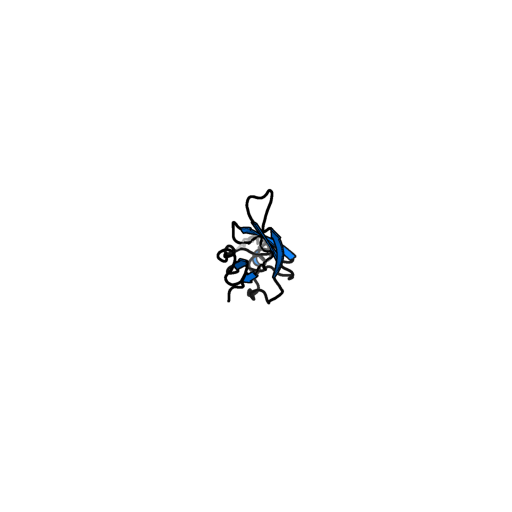 N 1
ATOM 718 C CA . GLN A 1 99 ? 4.641 4.869 -5.503 1.00 93.44 99 GLN A CA 1
ATOM 719 C C . GLN A 1 99 ? 5.850 3.942 -5.513 1.00 93.44 99 GLN A C 1
ATOM 721 O O . GLN A 1 99 ? 6.548 3.812 -4.507 1.00 93.44 99 GLN A O 1
ATOM 726 N N . THR A 1 100 ? 6.127 3.359 -6.671 1.00 87.38 100 THR A N 1
ATOM 727 C CA . THR A 1 100 ? 7.244 2.447 -6.885 1.00 87.38 100 THR A CA 1
ATOM 728 C C . THR A 1 100 ? 7.965 2.750 -8.198 1.00 87.38 100 THR A C 1
ATOM 730 O O . THR A 1 100 ? 7.505 3.549 -9.011 1.00 87.38 100 THR A O 1
ATOM 733 N N . ASN A 1 101 ? 9.156 2.183 -8.374 1.00 84.75 101 ASN A N 1
ATOM 734 C CA . ASN A 1 101 ? 9.948 2.316 -9.587 1.00 84.75 101 ASN A CA 1
ATOM 735 C C . ASN A 1 101 ? 10.519 0.947 -9.948 1.00 84.75 101 ASN A C 1
ATOM 737 O O . ASN A 1 101 ? 11.370 0.440 -9.208 1.00 84.75 101 ASN A O 1
ATOM 741 N N . ASN A 1 102 ? 10.120 0.401 -11.100 1.00 80.69 102 ASN A N 1
ATOM 742 C CA . ASN A 1 102 ? 10.622 -0.869 -11.617 1.00 80.69 102 ASN A CA 1
ATOM 743 C C . ASN A 1 102 ? 10.378 -2.039 -10.641 1.00 80.69 102 ASN A C 1
ATOM 745 O O . ASN A 1 102 ? 11.235 -2.917 -10.477 1.00 80.69 102 ASN A O 1
ATOM 749 N N . LEU A 1 103 ? 9.235 -2.010 -9.951 1.00 85.25 103 LEU A N 1
ATOM 750 C CA . LEU A 1 103 ? 8.727 -3.135 -9.168 1.00 85.25 103 LEU A CA 1
ATOM 751 C C . LEU A 1 103 ? 7.798 -3.983 -10.024 1.00 85.25 103 LEU A C 1
ATOM 753 O O . LEU A 1 103 ? 7.951 -5.202 -10.053 1.00 85.25 103 LEU A O 1
ATOM 757 N N . LEU A 1 104 ? 6.862 -3.322 -10.700 1.00 85.06 104 LEU A N 1
ATOM 758 C CA . LEU A 1 104 ? 5.835 -3.944 -11.516 1.00 85.06 104 LEU A CA 1
ATOM 759 C C . LEU A 1 104 ? 6.380 -4.176 -12.919 1.00 85.06 104 LEU A C 1
ATOM 761 O O . LEU A 1 104 ? 7.035 -3.307 -13.498 1.00 85.06 104 LEU A O 1
ATOM 765 N N . ASN A 1 105 ? 6.102 -5.342 -13.488 1.00 77.38 105 ASN A N 1
ATOM 766 C CA . ASN A 1 105 ? 6.425 -5.590 -14.884 1.00 77.38 105 ASN A CA 1
ATOM 767 C C . ASN A 1 105 ? 5.209 -5.325 -15.795 1.00 77.38 105 ASN A C 1
ATOM 769 O O . ASN A 1 105 ? 4.058 -5.305 -15.363 1.00 77.38 105 ASN A O 1
ATOM 773 N N . ASN A 1 106 ? 5.457 -5.102 -17.086 1.00 74.00 106 ASN A N 1
ATOM 774 C CA . ASN A 1 106 ? 4.411 -4.843 -18.083 1.00 74.00 106 ASN A CA 1
ATOM 775 C C . ASN A 1 106 ? 3.907 -6.125 -18.782 1.00 74.00 106 ASN A C 1
ATOM 777 O O . ASN A 1 106 ? 3.308 -6.049 -19.857 1.00 74.00 106 ASN A O 1
ATOM 781 N N . GLY A 1 107 ? 4.165 -7.296 -18.188 1.00 71.12 107 GLY A N 1
ATOM 782 C CA . GLY A 1 107 ? 3.875 -8.624 -18.738 1.00 71.12 107 GLY A CA 1
ATOM 783 C C . GLY A 1 107 ? 2.423 -9.088 -18.596 1.00 71.12 107 GLY A C 1
ATOM 784 O O . GLY A 1 107 ? 2.036 -10.061 -19.245 1.00 71.12 107 GLY A O 1
ATOM 785 N N . GLY A 1 108 ? 1.601 -8.353 -17.837 1.00 66.69 108 GLY A N 1
ATOM 786 C CA . GLY A 1 108 ? 0.226 -8.746 -17.507 1.00 66.69 108 GLY A CA 1
ATOM 787 C C . GLY A 1 108 ? 0.128 -9.635 -16.264 1.00 66.69 108 GLY A C 1
ATOM 788 O O . GLY A 1 108 ? -0.791 -10.448 -16.173 1.00 66.69 108 GLY A O 1
ATOM 789 N N . ASP A 1 109 ? 1.080 -9.484 -15.348 1.00 68.31 109 ASP A N 1
ATOM 790 C CA . ASP A 1 109 ? 1.274 -10.324 -14.170 1.00 68.31 109 ASP A CA 1
ATOM 791 C C . ASP A 1 109 ? 0.416 -9.850 -12.973 1.00 68.31 109 ASP A C 1
ATOM 793 O O . ASP A 1 109 ? -0.206 -8.784 -13.004 1.00 68.31 109 ASP A O 1
ATOM 797 N N . ASP A 1 110 ? 0.345 -10.678 -11.925 1.00 83.69 110 ASP A N 1
ATOM 798 C CA . ASP A 1 110 ? -0.385 -10.377 -10.685 1.00 83.69 110 ASP A CA 1
ATOM 799 C C . ASP A 1 110 ? 0.370 -9.351 -9.818 1.00 83.69 110 ASP A C 1
ATOM 801 O O . ASP A 1 110 ? 1.586 -9.258 -9.901 1.00 83.69 110 ASP A O 1
ATOM 805 N N . VAL A 1 111 ? -0.346 -8.644 -8.931 1.00 89.81 111 VAL A N 1
ATOM 806 C CA . VAL A 1 111 ? 0.230 -7.828 -7.841 1.00 89.81 111 VAL A CA 1
ATOM 807 C C . VAL A 1 111 ? -0.210 -8.403 -6.501 1.00 89.81 111 VAL A C 1
ATOM 809 O O . VAL A 1 111 ? -1.373 -8.784 -6.324 1.00 89.81 111 VAL A O 1
ATOM 812 N N . ARG A 1 112 ? 0.703 -8.454 -5.529 1.00 91.56 112 ARG A N 1
ATOM 813 C CA . ARG A 1 112 ? 0.477 -9.063 -4.215 1.00 91.56 112 ARG A CA 1
ATOM 814 C C . ARG A 1 112 ? 0.679 -8.060 -3.086 1.00 91.56 112 ARG A C 1
ATOM 816 O O . ARG A 1 112 ? 1.685 -7.361 -3.013 1.00 91.56 112 ARG A O 1
ATOM 823 N N . LEU A 1 113 ? -0.267 -8.059 -2.152 1.00 92.38 113 LEU A N 1
ATOM 824 C CA . LEU A 1 113 ? -0.112 -7.439 -0.840 1.00 92.38 113 LEU A CA 1
ATOM 825 C C . LEU A 1 113 ? 0.270 -8.534 0.160 1.00 92.38 113 LEU A C 1
ATOM 827 O O . LEU A 1 113 ? -0.495 -9.477 0.366 1.00 92.38 113 LEU A O 1
ATOM 831 N N . LEU A 1 114 ? 1.443 -8.413 0.773 1.00 91.38 114 LEU A N 1
ATOM 832 C CA . LEU A 1 114 ? 1.927 -9.350 1.785 1.00 91.38 114 LEU A CA 1
ATOM 833 C C . LEU A 1 114 ? 1.690 -8.752 3.174 1.00 91.38 114 LEU A C 1
ATOM 835 O O . LEU A 1 114 ? 2.078 -7.610 3.430 1.00 91.38 114 LEU A O 1
ATOM 839 N N . SER A 1 115 ? 1.046 -9.511 4.059 1.00 86.56 115 SER A N 1
ATOM 840 C CA . SER A 1 115 ? 0.848 -9.128 5.458 1.00 86.56 115 SER A CA 1
ATOM 841 C C . SER A 1 115 ? 2.113 -9.368 6.290 1.00 86.56 115 SER A C 1
ATOM 843 O O . SER A 1 115 ? 2.858 -10.300 5.984 1.00 86.56 115 SER A O 1
ATOM 845 N N . PRO A 1 116 ? 2.349 -8.582 7.355 1.00 78.62 116 PRO A N 1
ATOM 846 C CA . PRO A 1 116 ? 3.268 -8.978 8.412 1.00 78.62 116 PRO A CA 1
ATOM 847 C C . PRO A 1 116 ? 2.711 -10.245 9.079 1.00 78.62 116 PRO A C 1
ATOM 849 O O . PRO A 1 116 ? 1.516 -10.297 9.369 1.00 78.62 116 PRO A O 1
ATOM 852 N N . ASP A 1 117 ? 3.554 -11.266 9.232 1.00 62.84 117 ASP A N 1
ATOM 853 C CA . ASP A 1 117 ? 3.202 -12.576 9.809 1.00 62.84 117 ASP A CA 1
ATOM 854 C C . ASP A 1 117 ? 2.491 -12.498 11.176 1.00 62.84 117 ASP A C 1
ATOM 856 O O . ASP A 1 117 ? 2.864 -11.631 12.007 1.00 62.84 117 ASP A O 1
#